Protein AF-A0A6M3LRL2-F1 (afdb_monomer_lite)

Secondary structure (DSSP, 8-state):
------SS---TT-EEEEEEE-TTS-EEEEEEEEEEE-TT--EEEEEETTEEEEE-GGGEEEEEEGGGSPP--SSTT--EEE-SS-EEETT---------

Structure (mmCIF, N/CA/C/O backbone):
data_AF-A0A6M3LRL2-F1
#
_entry.id   AF-A0A6M3LRL2-F1
#
loop_
_atom_site.group_PDB
_atom_site.id
_atom_site.type_symbol
_atom_site.label_atom_id
_atom_site.label_alt_id
_atom_site.label_comp_id
_atom_site.label_asym_id
_atom_site.label_entity_id
_atom_site.label_seq_id
_atom_site.pdbx_PDB_ins_code
_atom_site.Cartn_x
_atom_site.Cartn_y
_atom_site.Cartn_z
_atom_site.occupancy
_atom_site.B_iso_or_equiv
_atom_site.auth_seq_id
_atom_site.auth_comp_id
_atom_site.auth_asym_id
_atom_site.auth_atom_id
_atom_site.pdbx_PDB_model_num
ATOM 1 N N . MET A 1 1 ? 14.297 -21.250 -9.444 1.00 37.72 1 MET A N 1
ATOM 2 C CA . MET A 1 1 ? 13.848 -20.418 -8.308 1.00 37.72 1 MET A CA 1
ATOM 3 C C . MET A 1 1 ? 12.739 -19.541 -8.841 1.00 37.72 1 MET A C 1
ATOM 5 O O . MET A 1 1 ? 13.040 -18.515 -9.440 1.00 37.72 1 MET A O 1
ATOM 9 N N . ASP A 1 2 ? 11.498 -19.998 -8.707 1.00 33.88 2 ASP A N 1
ATOM 10 C CA . ASP A 1 2 ? 10.320 -19.210 -9.065 1.00 33.88 2 ASP A CA 1
ATOM 11 C C . ASP A 1 2 ? 10.253 -17.993 -8.145 1.00 33.88 2 ASP A C 1
ATOM 13 O O . ASP A 1 2 ? 10.190 -18.119 -6.921 1.00 33.88 2 ASP A O 1
ATOM 17 N N . LYS A 1 3 ? 10.397 -16.809 -8.736 1.00 42.78 3 LYS A N 1
ATOM 18 C CA . LYS A 1 3 ? 10.318 -15.534 -8.032 1.00 42.78 3 LYS A CA 1
ATOM 19 C C . LYS A 1 3 ? 8.899 -14.997 -8.178 1.00 42.78 3 LYS A C 1
ATOM 21 O O . LYS A 1 3 ? 8.394 -14.911 -9.291 1.00 42.78 3 LYS A O 1
ATOM 26 N N . ASN A 1 4 ? 8.349 -14.571 -7.045 1.00 46.84 4 ASN A N 1
ATOM 27 C CA . ASN A 1 4 ? 7.172 -13.714 -6.907 1.00 46.84 4 ASN A CA 1
ATOM 28 C C . ASN A 1 4 ? 5.823 -14.407 -7.131 1.00 46.84 4 ASN A C 1
ATOM 30 O O . ASN A 1 4 ? 5.038 -14.033 -7.996 1.00 46.84 4 ASN A O 1
ATOM 34 N N . GLU A 1 5 ? 5.507 -15.374 -6.271 1.00 43.62 5 GLU A N 1
ATOM 35 C CA . GLU A 1 5 ? 4.105 -15.693 -6.018 1.00 43.62 5 GLU A CA 1
ATOM 36 C C . GLU A 1 5 ? 3.520 -14.568 -5.145 1.00 43.62 5 GLU A C 1
ATOM 38 O O . GLU A 1 5 ? 3.758 -14.502 -3.936 1.00 43.62 5 GLU A O 1
ATOM 43 N N . VAL A 1 6 ? 2.801 -13.632 -5.773 1.00 50.97 6 VAL A N 1
ATOM 44 C CA . VAL A 1 6 ? 1.969 -12.662 -5.053 1.00 50.97 6 VAL A CA 1
ATOM 45 C C . VAL A 1 6 ? 0.911 -13.472 -4.309 1.00 50.97 6 VAL A C 1
ATOM 47 O O . VAL A 1 6 ? -0.008 -14.028 -4.911 1.00 50.97 6 VAL A O 1
ATOM 50 N N . LYS A 1 7 ? 1.068 -13.607 -2.990 1.00 45.50 7 LYS A N 1
ATOM 51 C CA . LYS A 1 7 ? 0.115 -14.333 -2.148 1.00 45.50 7 LYS A CA 1
ATOM 52 C C . LYS A 1 7 ? -1.172 -13.522 -1.996 1.00 45.50 7 LYS A C 1
ATOM 54 O O . LYS A 1 7 ? -1.348 -12.810 -1.017 1.00 45.50 7 LYS A O 1
ATOM 59 N N . GLY A 1 8 ? -2.073 -13.656 -2.966 1.00 53.84 8 GLY A N 1
ATOM 60 C CA . GLY A 1 8 ? -3.417 -13.079 -2.935 1.00 53.84 8 GLY A CA 1
ATOM 61 C C . GLY A 1 8 ? -3.776 -12.335 -4.219 1.00 53.84 8 GLY A C 1
ATOM 62 O O . GLY A 1 8 ? -2.926 -11.727 -4.862 1.00 53.84 8 GLY A O 1
ATOM 63 N N . LYS A 1 9 ? -5.057 -12.377 -4.599 1.00 66.06 9 LYS A N 1
ATOM 64 C CA . LYS A 1 9 ? -5.600 -11.476 -5.623 1.00 66.06 9 LYS A CA 1
ATOM 65 C C . LYS A 1 9 ? -5.795 -10.108 -4.978 1.00 66.06 9 LYS A C 1
ATOM 67 O O . LYS A 1 9 ? -6.561 -10.003 -4.027 1.00 66.06 9 LYS A O 1
ATOM 72 N N . MET A 1 10 ? -5.101 -9.101 -5.485 1.00 72.69 10 MET A N 1
ATOM 73 C CA . MET A 1 10 ? -5.336 -7.706 -5.129 1.00 72.69 10 MET A CA 1
ATOM 74 C C . MET A 1 10 ? -6.546 -7.156 -5.883 1.00 72.69 10 MET A C 1
ATOM 76 O O . MET A 1 10 ? -6.676 -7.370 -7.090 1.00 72.69 10 MET A O 1
ATOM 80 N N . HIS A 1 11 ? -7.364 -6.374 -5.195 1.00 83.38 11 HIS A N 1
ATOM 81 C CA . HIS A 1 11 ? -8.471 -5.622 -5.766 1.00 83.38 11 HIS A CA 1
ATOM 82 C C . HIS A 1 11 ? -8.325 -4.138 -5.444 1.00 83.38 11 HIS A C 1
ATOM 84 O O . HIS A 1 11 ? -7.662 -3.737 -4.486 1.00 83.38 11 HIS A O 1
ATOM 90 N N . ILE A 1 12 ? -8.973 -3.309 -6.260 1.00 88.44 12 ILE A N 1
ATOM 91 C CA . ILE A 1 12 ? -9.151 -1.895 -5.942 1.00 88.44 12 ILE A CA 1
ATOM 92 C C . ILE A 1 12 ? -9.885 -1.805 -4.600 1.00 88.44 12 ILE A C 1
ATOM 94 O O . ILE A 1 12 ? -10.838 -2.536 -4.349 1.00 88.44 12 ILE A O 1
ATOM 98 N N . GLU A 1 13 ? -9.415 -0.899 -3.756 1.00 89.88 13 GLU A N 1
ATOM 99 C CA . GLU A 1 13 ? -9.810 -0.664 -2.375 1.00 89.88 13 GLU A CA 1
ATOM 100 C C . GLU A 1 13 ? -9.273 -1.647 -1.312 1.00 89.88 13 GLU A C 1
ATOM 102 O O . GLU A 1 13 ? -9.512 -1.422 -0.119 1.00 89.88 13 GLU A O 1
ATOM 107 N N . ASP A 1 14 ? -8.479 -2.656 -1.679 1.00 89.62 14 ASP A N 1
ATOM 108 C CA . ASP A 1 14 ? -7.841 -3.533 -0.690 1.00 89.62 14 ASP A CA 1
ATOM 109 C C . ASP A 1 14 ? -6.816 -2.760 0.150 1.00 89.62 14 ASP A C 1
ATOM 111 O O . ASP A 1 14 ? -5.927 -2.093 -0.388 1.00 89.62 14 ASP A O 1
ATOM 115 N N . PHE A 1 15 ? -6.919 -2.870 1.479 1.00 91.38 15 PHE A N 1
ATOM 116 C CA . PHE A 1 15 ? -5.933 -2.333 2.417 1.00 91.38 15 PHE A CA 1
ATOM 117 C C . PHE A 1 15 ? -4.997 -3.443 2.900 1.00 91.38 15 PHE A C 1
ATOM 119 O O . PHE A 1 15 ? -5.438 -4.508 3.334 1.00 91.38 15 PHE A O 1
ATOM 126 N N . GLY A 1 16 ? -3.697 -3.179 2.887 1.00 91.00 16 GLY A N 1
ATOM 127 C CA . GLY A 1 16 ? -2.703 -4.168 3.271 1.00 91.00 16 GLY A CA 1
ATOM 128 C C . GLY A 1 16 ? -1.299 -3.600 3.377 1.00 91.00 16 GLY A C 1
ATOM 129 O O . GLY A 1 16 ? -1.094 -2.385 3.358 1.00 91.00 16 GLY A O 1
ATOM 130 N N . LEU A 1 17 ? -0.336 -4.504 3.505 1.00 92.69 17 LEU A N 1
ATOM 131 C CA . LEU A 1 17 ? 1.090 -4.224 3.468 1.00 92.69 17 LEU A CA 1
ATOM 132 C C . LEU A 1 17 ? 1.620 -4.526 2.067 1.00 92.69 17 LEU A C 1
ATOM 134 O O . LEU A 1 17 ? 1.603 -5.674 1.624 1.00 92.69 17 LEU A O 1
ATOM 138 N N . LEU A 1 18 ? 2.127 -3.503 1.387 1.00 92.44 18 LEU A N 1
ATOM 139 C CA . LEU A 1 18 ? 2.807 -3.647 0.109 1.00 92.44 18 LEU A CA 1
ATOM 140 C C . LEU A 1 18 ? 4.320 -3.670 0.318 1.00 92.44 18 LEU A C 1
ATOM 142 O O . LEU A 1 18 ? 4.893 -2.794 0.974 1.00 92.44 18 LEU A O 1
ATOM 146 N N . ILE A 1 19 ? 4.969 -4.667 -0.277 1.00 93.44 19 ILE A N 1
ATOM 147 C CA . ILE A 1 19 ? 6.417 -4.841 -0.277 1.00 93.44 19 ILE A CA 1
ATOM 148 C C . ILE A 1 19 ? 6.912 -4.717 -1.714 1.00 93.44 19 ILE A C 1
ATOM 150 O O . ILE A 1 19 ? 6.489 -5.471 -2.589 1.00 93.44 19 ILE A O 1
ATOM 154 N N . PHE A 1 20 ? 7.833 -3.789 -1.954 1.00 94.31 20 PHE A N 1
ATOM 155 C CA . PHE A 1 20 ? 8.360 -3.515 -3.291 1.00 94.31 20 PHE A CA 1
ATOM 156 C C . PHE A 1 20 ? 9.804 -3.005 -3.239 1.00 94.31 20 PHE A C 1
ATOM 158 O O . PHE A 1 20 ? 10.299 -2.617 -2.178 1.00 94.31 20 PHE A O 1
ATOM 165 N N . PHE A 1 21 ? 10.487 -3.007 -4.380 1.00 94.81 21 PHE A N 1
ATOM 166 C CA . PHE A 1 21 ? 11.768 -2.329 -4.561 1.00 94.81 21 PHE A CA 1
ATOM 167 C C . PHE A 1 21 ? 11.556 -0.967 -5.219 1.00 94.81 21 PHE A C 1
ATOM 169 O O . PHE A 1 21 ? 10.895 -0.869 -6.254 1.00 94.81 21 PHE A O 1
ATOM 176 N N . ASP A 1 22 ? 12.115 0.089 -4.626 1.00 92.25 22 ASP A N 1
ATOM 177 C CA . ASP A 1 22 ? 12.118 1.406 -5.260 1.00 92.25 22 ASP A CA 1
ATOM 178 C C . ASP A 1 22 ? 13.098 1.466 -6.445 1.00 92.25 22 ASP A C 1
ATOM 180 O O . ASP A 1 22 ? 13.875 0.542 -6.696 1.00 92.25 22 ASP A O 1
ATOM 184 N N . LYS A 1 23 ? 13.090 2.589 -7.172 1.00 88.62 23 LYS A N 1
ATOM 185 C CA . LYS A 1 23 ? 13.958 2.809 -8.342 1.00 88.62 23 LYS A CA 1
ATOM 186 C C . LYS A 1 23 ? 15.465 2.735 -8.055 1.00 88.62 23 LYS A C 1
ATOM 188 O O . LYS A 1 23 ? 16.255 2.686 -8.991 1.00 88.62 23 LYS A O 1
ATOM 193 N N . PHE A 1 24 ? 15.873 2.775 -6.787 1.00 92.50 24 PHE A N 1
ATOM 194 C CA . PHE A 1 24 ? 17.267 2.647 -6.365 1.00 92.50 24 PHE A CA 1
ATOM 195 C C . PHE A 1 24 ? 17.592 1.232 -5.860 1.00 92.50 24 PHE A C 1
ATOM 197 O O . PHE A 1 24 ? 18.711 0.978 -5.420 1.00 92.50 24 PHE A O 1
ATOM 204 N N . GLY A 1 25 ? 16.631 0.305 -5.919 1.00 90.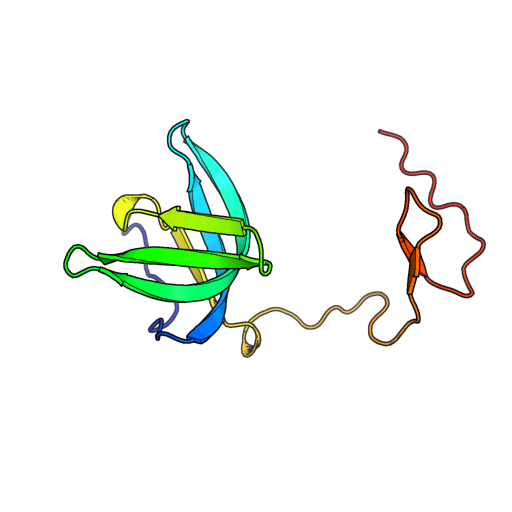75 25 GLY A N 1
ATOM 205 C CA . GLY A 1 25 ? 16.780 -1.068 -5.452 1.00 90.75 25 GLY A CA 1
ATOM 206 C C . GLY A 1 25 ? 16.617 -1.231 -3.941 1.00 90.75 25 GLY A C 1
ATOM 207 O O . GLY A 1 25 ? 16.905 -2.308 -3.417 1.00 90.75 25 GLY A O 1
ATOM 208 N N . TYR A 1 26 ? 16.147 -0.212 -3.211 1.00 94.38 26 TYR A N 1
ATOM 209 C CA . TYR A 1 26 ? 15.863 -0.371 -1.786 1.00 94.38 26 TYR A CA 1
ATOM 210 C C . TYR A 1 26 ? 14.516 -1.055 -1.582 1.00 94.38 26 TYR A C 1
ATOM 212 O O . TYR A 1 26 ? 13.495 -0.635 -2.127 1.00 94.38 26 TYR A O 1
ATOM 220 N N . ARG A 1 27 ? 14.497 -2.085 -0.730 1.00 94.75 27 ARG A N 1
ATOM 221 C CA . ARG A 1 27 ? 13.257 -2.749 -0.316 1.00 94.75 27 ARG A CA 1
ATOM 222 C C . ARG A 1 27 ? 12.458 -1.829 0.607 1.00 94.75 27 ARG A C 1
ATOM 224 O O . ARG A 1 27 ? 12.945 -1.440 1.670 1.00 94.75 27 ARG A O 1
ATOM 231 N N . LYS A 1 28 ? 11.225 -1.515 0.222 1.00 93.38 28 LYS A N 1
ATOM 232 C CA . LYS A 1 28 ? 10.259 -0.715 0.981 1.00 93.38 28 LYS A CA 1
ATOM 233 C C . LYS A 1 28 ? 9.100 -1.592 1.448 1.00 93.38 28 LYS A C 1
ATOM 235 O O . LYS A 1 28 ? 8.793 -2.616 0.842 1.00 93.38 28 LYS A O 1
ATOM 240 N N . GLN A 1 29 ? 8.493 -1.184 2.555 1.00 93.69 29 GLN A N 1
ATOM 241 C CA . GLN A 1 29 ? 7.330 -1.820 3.167 1.00 93.69 29 GLN A CA 1
ATOM 242 C C . GLN A 1 29 ? 6.382 -0.713 3.609 1.00 93.69 29 GLN A C 1
ATOM 244 O O . GLN A 1 29 ? 6.793 0.151 4.384 1.00 93.69 29 GLN A O 1
ATOM 249 N N . ILE A 1 30 ? 5.163 -0.702 3.076 1.00 92.38 30 ILE A N 1
ATOM 250 C CA . ILE A 1 30 ? 4.220 0.407 3.257 1.00 92.38 30 ILE A CA 1
ATOM 251 C C . ILE A 1 30 ? 2.824 -0.152 3.495 1.00 92.38 30 ILE A C 1
ATOM 253 O O . ILE A 1 30 ? 2.370 -1.018 2.750 1.00 92.38 30 ILE A O 1
ATOM 257 N N . HIS A 1 31 ? 2.146 0.346 4.527 1.00 93.12 31 HIS A N 1
ATOM 258 C CA . HIS A 1 31 ? 0.728 0.069 4.726 1.00 93.12 31 HIS A CA 1
ATOM 259 C C . HIS A 1 31 ? -0.095 1.079 3.943 1.00 93.12 31 HI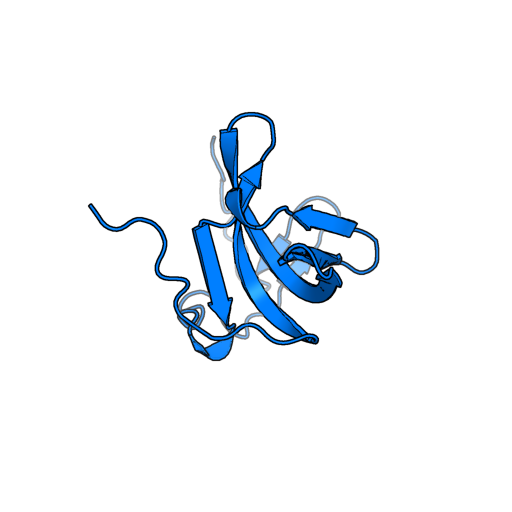S A C 1
ATOM 261 O O . HIS A 1 31 ? 0.261 2.247 3.872 1.00 93.12 31 HIS A O 1
ATOM 267 N N . GLY A 1 32 ? -1.194 0.641 3.357 1.00 93.00 32 GLY A N 1
ATOM 268 C CA . GLY A 1 32 ? -2.006 1.520 2.539 1.00 93.00 32 GLY A CA 1
ATOM 269 C C . GLY A 1 32 ? -3.040 0.745 1.759 1.00 93.00 32 GLY A C 1
ATOM 270 O O . GLY A 1 32 ? -3.327 -0.415 2.057 1.00 93.00 32 GLY A O 1
ATOM 271 N N . LYS A 1 33 ? -3.604 1.410 0.761 1.00 94.25 33 LYS A N 1
ATOM 272 C CA . LYS A 1 33 ? -4.733 0.920 -0.013 1.00 94.25 33 LYS A CA 1
ATOM 273 C C . LYS A 1 33 ? -4.441 0.951 -1.504 1.00 94.25 33 LYS A C 1
ATOM 275 O O . LYS A 1 33 ? -3.907 1.939 -2.010 1.00 94.25 33 LYS A O 1
ATOM 280 N N . VAL A 1 34 ? -4.830 -0.104 -2.213 1.00 92.12 34 VAL A N 1
ATOM 281 C CA . VAL A 1 34 ? -4.813 -0.133 -3.680 1.00 92.12 34 VAL A CA 1
ATOM 282 C C . VAL A 1 34 ? -5.896 0.816 -4.178 1.00 92.12 34 VAL A C 1
ATOM 284 O O . VAL A 1 34 ? -7.081 0.540 -4.039 1.00 92.12 34 VAL A O 1
ATOM 287 N N . LYS A 1 35 ? -5.512 1.963 -4.730 1.00 93.00 35 LYS A N 1
ATOM 288 C CA . LYS A 1 35 ? -6.467 2.958 -5.232 1.00 93.00 35 LYS A CA 1
ATOM 289 C C . LYS A 1 35 ? -6.873 2.667 -6.672 1.00 93.00 35 LYS A C 1
ATOM 291 O O . LYS A 1 35 ? -8.031 2.838 -7.036 1.00 93.00 35 LYS A O 1
ATOM 296 N N . TYR A 1 36 ? -5.906 2.281 -7.495 1.00 91.31 36 TYR A N 1
ATOM 297 C CA . TYR A 1 36 ? -6.089 2.062 -8.923 1.00 91.31 36 TYR A CA 1
ATOM 298 C C . TYR A 1 36 ? -4.985 1.146 -9.462 1.00 91.31 36 TYR A C 1
ATOM 300 O O . TYR A 1 36 ? -3.891 1.102 -8.892 1.00 91.31 36 TYR A O 1
ATOM 308 N N . ILE A 1 37 ? -5.285 0.418 -10.536 1.00 90.06 37 ILE A N 1
ATOM 309 C CA . ILE A 1 37 ? -4.334 -0.417 -11.273 1.00 90.06 37 ILE A CA 1
ATOM 310 C C . ILE A 1 37 ? -4.477 -0.044 -12.749 1.00 90.06 37 ILE A C 1
ATOM 312 O O . ILE A 1 37 ? -5.584 -0.100 -13.285 1.00 90.06 37 ILE A O 1
ATOM 316 N N . GLU A 1 38 ? -3.383 0.379 -13.376 1.00 91.12 38 GLU A N 1
ATOM 317 C CA . GLU A 1 38 ? -3.339 0.682 -14.809 1.00 91.12 38 GLU A CA 1
ATOM 318 C C . GLU A 1 38 ? -3.392 -0.591 -15.662 1.00 91.12 38 GLU A C 1
ATOM 320 O O . GLU A 1 38 ? -3.189 -1.704 -15.177 1.00 91.12 38 GLU A O 1
ATOM 325 N N . GLU A 1 39 ? -3.657 -0.432 -16.961 1.00 90.06 39 GLU A N 1
ATOM 326 C CA . GLU A 1 39 ? -3.698 -1.554 -17.908 1.00 90.06 39 GLU A CA 1
ATOM 327 C C . GLU A 1 39 ? -2.360 -2.307 -17.993 1.00 90.06 39 GLU A C 1
ATOM 329 O O . GLU A 1 39 ? -2.347 -3.509 -18.256 1.00 90.06 39 GLU A O 1
ATOM 334 N N . ASP A 1 40 ? -1.243 -1.620 -17.735 1.00 87.81 40 ASP A N 1
ATOM 335 C CA . ASP A 1 40 ? 0.100 -2.203 -17.707 1.00 87.81 40 ASP A CA 1
ATOM 336 C C . ASP A 1 40 ? 0.438 -2.914 -16.380 1.00 87.81 40 ASP A C 1
ATOM 338 O O . ASP A 1 40 ? 1.494 -3.534 -16.264 1.00 87.81 40 ASP A O 1
ATOM 342 N N . GLY A 1 41 ? -0.463 -2.863 -15.393 1.00 86.75 41 GLY A N 1
ATOM 343 C CA . GLY A 1 41 ? -0.290 -3.460 -14.072 1.00 86.75 41 GLY A CA 1
ATOM 344 C C . GLY A 1 41 ? 0.352 -2.544 -13.028 1.00 86.75 41 GLY A C 1
ATOM 345 O O . GLY A 1 41 ? 0.547 -2.986 -11.893 1.00 86.75 41 GLY A O 1
ATOM 346 N N . THR A 1 42 ? 0.660 -1.287 -13.357 1.00 92.00 42 THR A N 1
ATOM 347 C CA . THR A 1 42 ? 1.164 -0.307 -12.387 1.00 92.00 42 THR A CA 1
ATOM 348 C C . THR A 1 42 ? 0.116 -0.037 -11.310 1.00 92.00 42 THR A C 1
ATOM 350 O O . THR A 1 42 ? -1.043 0.271 -11.595 1.00 92.00 42 THR A O 1
ATOM 353 N N . ILE A 1 43 ? 0.522 -0.136 -10.042 1.00 92.50 43 ILE A N 1
ATOM 354 C CA . ILE A 1 43 ? -0.350 0.111 -8.891 1.00 92.50 43 ILE A CA 1
ATOM 355 C C . ILE A 1 43 ? -0.187 1.541 -8.397 1.00 92.50 43 ILE A C 1
ATOM 357 O O . ILE A 1 43 ? 0.922 2.009 -8.133 1.00 92.50 43 ILE A O 1
ATOM 361 N N . PHE A 1 44 ? -1.322 2.173 -8.127 1.00 94.12 44 PHE A N 1
A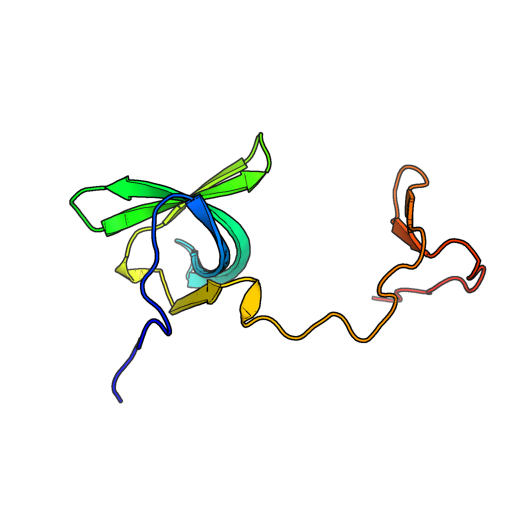TOM 362 C CA . PHE A 1 44 ? -1.425 3.416 -7.379 1.00 94.12 44 PHE A CA 1
ATOM 363 C C . PHE A 1 44 ? -1.758 3.063 -5.933 1.00 94.12 44 PHE A C 1
ATOM 365 O O . PHE A 1 44 ? -2.903 2.749 -5.595 1.00 94.12 44 PHE A O 1
ATOM 372 N N . PHE A 1 45 ? -0.738 3.062 -5.078 1.00 94.00 45 PHE A N 1
ATOM 373 C CA . PHE A 1 45 ? -0.856 2.655 -3.685 1.00 94.00 45 PHE A CA 1
ATOM 374 C C . PHE A 1 45 ? -0.893 3.872 -2.767 1.00 94.00 45 PHE A C 1
ATOM 376 O O . PHE A 1 45 ? 0.056 4.653 -2.698 1.00 94.00 45 PHE A O 1
ATOM 383 N N . LYS A 1 46 ? -2.002 4.042 -2.053 1.00 94.62 46 LYS A N 1
ATOM 384 C CA . LYS A 1 46 ? -2.251 5.197 -1.194 1.00 94.62 46 LYS A CA 1
ATOM 385 C C . LYS A 1 46 ? -1.975 4.842 0.265 1.00 94.62 46 LYS A C 1
ATOM 387 O O . LYS A 1 46 ? -2.746 4.103 0.869 1.00 94.62 46 LYS A O 1
ATOM 392 N N . ASP A 1 47 ? -0.895 5.382 0.821 1.00 90.50 47 ASP A N 1
ATOM 393 C CA . ASP A 1 47 ? -0.513 5.208 2.234 1.00 90.50 47 ASP A CA 1
ATOM 394 C C . ASP A 1 47 ? -1.358 6.118 3.138 1.00 90.50 47 ASP A C 1
ATOM 396 O O . ASP A 1 47 ? -2.063 5.672 4.042 1.00 90.50 47 ASP A O 1
ATOM 400 N N . THR A 1 48 ? -1.396 7.411 2.808 1.00 85.19 48 THR A N 1
ATOM 401 C CA . THR A 1 48 ? -2.185 8.416 3.532 1.00 85.19 48 THR A CA 1
ATOM 402 C C . THR A 1 48 ? -3.014 9.255 2.566 1.00 85.19 48 THR A C 1
ATOM 404 O O . THR A 1 48 ? -2.884 9.150 1.348 1.00 85.19 48 THR A O 1
ATOM 407 N N . GLU A 1 49 ? -3.862 10.153 3.075 1.00 80.88 49 GLU A N 1
ATOM 408 C CA . GLU A 1 49 ? -4.615 11.081 2.218 1.00 80.88 49 GLU A CA 1
ATOM 409 C C . GLU A 1 49 ? -3.734 11.930 1.296 1.00 80.88 49 GLU A C 1
ATOM 411 O O . GLU A 1 49 ? -4.187 12.322 0.223 1.00 80.88 49 GLU A O 1
ATOM 416 N N . ARG A 1 50 ? -2.487 12.188 1.706 1.00 84.69 50 ARG A N 1
ATOM 417 C CA . ARG A 1 50 ? -1.556 13.091 1.023 1.00 84.69 50 ARG A CA 1
ATOM 418 C C . ARG A 1 50 ? -0.458 12.377 0.248 1.00 84.69 50 ARG A C 1
ATOM 420 O O . ARG A 1 50 ? 0.277 13.049 -0.468 1.00 84.69 50 ARG A O 1
ATOM 427 N N . TYR A 1 51 ? -0.308 11.066 0.425 1.00 89.06 51 TYR A N 1
ATOM 428 C CA . TYR A 1 51 ? 0.827 10.334 -0.120 1.00 89.06 51 TYR A CA 1
ATOM 429 C C . TYR A 1 51 ? 0.379 9.108 -0.909 1.00 89.06 51 TYR A C 1
ATOM 431 O O . TYR A 1 51 ? -0.339 8.244 -0.401 1.00 89.06 51 TYR A O 1
ATOM 439 N N . GLU A 1 52 ? 0.843 9.044 -2.152 1.00 92.44 52 GLU A N 1
ATOM 440 C CA . GLU A 1 52 ? 0.556 7.991 -3.115 1.00 92.44 52 GLU A CA 1
ATOM 441 C C . GLU A 1 52 ? 1.859 7.544 -3.779 1.00 92.44 52 GLU A C 1
ATOM 443 O O . GLU A 1 52 ? 2.740 8.358 -4.063 1.00 92.44 52 GLU A O 1
ATOM 448 N N . PHE A 1 53 ? 1.974 6.242 -4.005 1.00 93.31 53 PHE A N 1
ATOM 449 C CA . PHE A 1 53 ? 3.099 5.608 -4.671 1.00 93.31 53 PHE A CA 1
ATOM 450 C C . PHE A 1 53 ? 2.625 5.014 -5.991 1.00 93.31 53 PHE A C 1
ATOM 452 O O . PHE A 1 53 ? 1.595 4.342 -6.029 1.00 93.31 53 PHE A O 1
ATOM 459 N N . HIS A 1 54 ? 3.390 5.240 -7.056 1.00 94.94 54 HIS A N 1
ATOM 460 C CA . HIS A 1 54 ? 3.175 4.627 -8.368 1.00 94.94 54 HIS A CA 1
ATOM 461 C C . HIS A 1 54 ? 4.221 3.535 -8.531 1.00 94.94 54 HIS A C 1
ATOM 463 O O . HIS A 1 54 ? 5.420 3.823 -8.549 1.00 94.94 54 HIS A O 1
ATOM 469 N N . ILE A 1 55 ? 3.774 2.283 -8.511 1.00 93.94 55 ILE A N 1
ATOM 470 C CA . ILE A 1 55 ? 4.652 1.126 -8.347 1.00 93.94 55 ILE A CA 1
ATOM 471 C C . ILE A 1 55 ? 4.441 0.198 -9.538 1.00 93.94 55 ILE A C 1
ATOM 473 O O . ILE A 1 55 ? 3.358 -0.381 -9.656 1.00 93.94 55 ILE A O 1
ATOM 477 N N . PRO A 1 56 ? 5.451 0.051 -10.408 1.00 93.25 56 PRO A N 1
ATOM 478 C CA . PRO A 1 56 ? 5.335 -0.811 -11.568 1.00 93.25 56 PRO A CA 1
ATOM 479 C C . PRO A 1 56 ? 5.331 -2.284 -11.127 1.00 93.25 56 PRO A C 1
ATOM 481 O O . PRO A 1 56 ? 5.885 -2.618 -10.067 1.00 93.25 56 PRO A O 1
ATOM 484 N N . PRO A 1 57 ? 4.696 -3.182 -11.896 1.00 90.69 57 PRO A N 1
ATOM 485 C CA . PRO A 1 57 ? 4.441 -4.549 -11.459 1.00 90.69 57 PRO A CA 1
ATOM 486 C C . PRO A 1 57 ? 5.723 -5.334 -11.149 1.00 90.69 57 PRO A C 1
ATOM 488 O O . PRO A 1 57 ? 5.764 -6.106 -10.192 1.00 90.69 57 PRO A O 1
ATOM 491 N N . GLU A 1 58 ? 6.803 -5.096 -11.893 1.00 91.81 58 GLU A N 1
ATOM 492 C CA . GLU A 1 58 ? 8.105 -5.739 -11.700 1.00 91.81 58 GLU A CA 1
ATOM 493 C C . GLU A 1 58 ? 8.805 -5.348 -10.392 1.00 91.81 58 GLU A C 1
ATOM 495 O O . GLU A 1 58 ? 9.659 -6.090 -9.900 1.00 91.81 58 GLU A O 1
ATOM 500 N N . SER A 1 59 ? 8.442 -4.202 -9.808 1.00 93.94 59 SER A N 1
ATOM 501 C CA . SER A 1 59 ? 8.962 -3.760 -8.514 1.00 93.94 59 SER A CA 1
ATOM 502 C C . SER A 1 59 ? 8.290 -4.473 -7.344 1.00 93.94 59 SER A C 1
ATOM 504 O O . SER A 1 59 ? 8.838 -4.463 -6.238 1.00 93.94 59 SER A O 1
ATOM 506 N N . ILE A 1 60 ? 7.112 -5.068 -7.546 1.00 92.06 60 ILE A N 1
ATOM 507 C CA . ILE A 1 60 ? 6.318 -5.667 -6.475 1.00 92.06 60 ILE A CA 1
ATOM 508 C C . ILE A 1 60 ? 6.920 -7.008 -6.071 1.00 92.06 60 ILE A C 1
ATOM 510 O O . ILE A 1 60 ? 7.138 -7.905 -6.883 1.00 92.06 60 ILE A O 1
ATOM 514 N N . VAL A 1 61 ? 7.145 -7.157 -4.771 1.00 92.31 61 VAL A N 1
ATOM 515 C CA . VAL A 1 61 ? 7.572 -8.417 -4.163 1.00 92.31 61 VAL A CA 1
ATOM 516 C C . VAL A 1 61 ? 6.359 -9.176 -3.642 1.00 92.31 61 VAL A C 1
ATOM 518 O O . VAL A 1 61 ? 6.198 -10.360 -3.928 1.00 92.31 61 VAL A O 1
ATOM 521 N N . SER A 1 62 ? 5.509 -8.503 -2.867 1.00 89.38 62 SER A N 1
ATOM 522 C CA . SER A 1 62 ? 4.295 -9.094 -2.309 1.00 89.38 62 SER A CA 1
ATOM 523 C C . SER A 1 62 ? 3.311 -8.027 -1.844 1.00 89.38 62 SER A C 1
ATOM 525 O O . SER A 1 62 ? 3.696 -6.909 -1.499 1.00 89.38 62 SER A O 1
ATOM 527 N N . PHE A 1 63 ? 2.039 -8.410 -1.792 1.00 89.38 63 PHE A N 1
ATOM 528 C CA . PHE A 1 63 ? 0.992 -7.673 -1.103 1.00 89.38 63 PHE A CA 1
ATOM 529 C C . PHE A 1 63 ? 0.324 -8.603 -0.093 1.00 89.38 63 PHE A C 1
ATOM 531 O O . PHE A 1 63 ? -0.068 -9.716 -0.438 1.00 89.38 63 PHE A O 1
ATOM 538 N N . GLU A 1 64 ? 0.217 -8.152 1.150 1.00 89.94 64 GLU A N 1
ATOM 539 C CA . GLU A 1 64 ? -0.416 -8.894 2.234 1.00 89.94 64 GLU A CA 1
ATOM 540 C C . GLU A 1 64 ? -1.643 -8.121 2.714 1.00 89.94 64 GLU A C 1
ATOM 542 O O . GLU A 1 64 ? -1.524 -7.046 3.302 1.00 89.94 64 GLU A O 1
ATOM 547 N N . LEU A 1 65 ? -2.829 -8.675 2.458 1.00 88.38 65 LEU A N 1
ATOM 548 C CA . LEU A 1 65 ? -4.088 -8.172 2.999 1.00 88.38 65 LEU A CA 1
ATOM 549 C C . LEU A 1 65 ? -4.009 -8.028 4.520 1.00 88.38 65 LEU A C 1
ATOM 551 O O . LEU A 1 65 ? -3.440 -8.880 5.207 1.00 88.38 65 LEU A O 1
ATOM 555 N N . LYS A 1 66 ? -4.626 -6.971 5.051 1.00 86.00 66 LYS A N 1
ATOM 556 C CA . LYS A 1 66 ? -4.645 -6.681 6.490 1.00 86.00 66 LYS A CA 1
ATOM 557 C C . LYS A 1 66 ? -5.106 -7.866 7.333 1.00 86.00 66 LYS A C 1
ATOM 559 O O . LYS A 1 66 ? -4.582 -8.074 8.421 1.00 86.00 66 LYS A O 1
ATOM 564 N N . GLU A 1 67 ? -6.068 -8.633 6.836 1.00 84.56 67 GLU A N 1
ATOM 565 C CA . GLU A 1 67 ? -6.643 -9.807 7.493 1.00 84.56 67 GLU A CA 1
ATOM 566 C C . GLU A 1 67 ? -5.633 -10.953 7.646 1.00 84.56 67 GLU A C 1
ATOM 568 O O . GLU A 1 67 ? -5.803 -11.808 8.513 1.00 84.56 67 GLU A O 1
ATOM 573 N N . MET A 1 68 ? -4.582 -10.976 6.821 1.00 82.06 68 MET A N 1
ATOM 574 C CA . MET A 1 68 ? -3.493 -11.954 6.895 1.00 82.06 68 MET A CA 1
ATOM 575 C C . MET A 1 68 ? -2.327 -11.481 7.765 1.00 82.06 68 MET A C 1
ATOM 577 O O . MET A 1 68 ? -1.471 -12.290 8.128 1.00 82.06 68 MET A O 1
ATOM 581 N N . LEU A 1 69 ? -2.270 -10.185 8.088 1.00 79.12 69 LEU A N 1
ATOM 582 C CA . LEU A 1 69 ? -1.212 -9.649 8.931 1.00 79.12 69 LEU A CA 1
ATOM 583 C C . LEU A 1 69 ? -1.391 -10.170 10.362 1.00 79.12 69 LEU A C 1
ATOM 585 O O . LEU A 1 69 ? -2.516 -10.216 10.872 1.00 79.12 69 LEU A O 1
ATOM 589 N N . PRO A 1 70 ? -0.298 -10.562 11.042 1.00 76.56 70 PRO A N 1
ATOM 590 C CA . PRO A 1 70 ? -0.388 -11.004 12.422 1.00 76.56 70 PRO A CA 1
ATOM 591 C C . PRO A 1 70 ? -1.006 -9.891 13.265 1.00 76.56 70 PRO A C 1
ATOM 593 O O . PRO A 1 70 ? -0.595 -8.731 13.179 1.00 76.56 70 PRO A O 1
ATOM 596 N N . GLU A 1 71 ? -1.980 -10.243 14.107 1.00 72.50 71 GLU A N 1
ATOM 597 C CA . GLU A 1 71 ? -2.520 -9.268 15.044 1.00 72.50 71 GLU A CA 1
ATOM 598 C C . GLU A 1 71 ? -1.376 -8.683 15.887 1.00 72.50 71 GLU A C 1
ATOM 600 O O . GLU A 1 71 ? -0.531 -9.447 16.376 1.00 72.50 71 GLU A O 1
ATOM 605 N N . PRO A 1 72 ? -1.340 -7.354 16.101 1.00 71.25 72 PRO A N 1
ATOM 606 C CA . PRO A 1 72 ? -0.362 -6.752 16.991 1.00 71.25 72 PRO A CA 1
ATOM 607 C C . PRO A 1 72 ? -0.509 -7.390 18.374 1.00 71.25 72 PRO A C 1
ATOM 609 O O . PRO A 1 72 ? -1.506 -7.179 19.060 1.00 71.25 72 PRO A O 1
ATOM 612 N N . LYS A 1 73 ? 0.448 -8.227 18.781 1.00 69.69 73 LYS A N 1
ATOM 613 C CA . LYS A 1 73 ? 0.407 -8.872 20.105 1.00 69.69 73 LYS A CA 1
ATOM 614 C C . LYS A 1 73 ? 0.771 -7.887 21.209 1.00 69.69 73 LYS A C 1
ATOM 616 O O . LYS A 1 73 ? 0.283 -7.994 22.330 1.00 69.69 73 LYS A O 1
ATOM 621 N N . GLU A 1 74 ? 1.604 -6.907 20.883 1.00 60.28 74 GLU A N 1
ATOM 622 C CA . GLU A 1 74 ? 2.029 -5.879 21.815 1.00 60.28 74 GLU A CA 1
ATOM 623 C C . GLU A 1 74 ? 1.149 -4.630 21.683 1.00 60.28 74 GLU A C 1
ATOM 625 O O . GLU A 1 74 ? 0.914 -4.117 20.592 1.00 60.28 74 GLU A O 1
ATOM 630 N N . TYR A 1 75 ? 0.658 -4.137 22.822 1.00 62.12 75 TYR A N 1
ATOM 631 C CA . TYR A 1 75 ? -0.039 -2.852 22.961 1.00 62.12 75 TYR A CA 1
ATOM 632 C C . TYR A 1 75 ? -1.373 -2.681 22.197 1.00 62.12 75 TYR A C 1
ATOM 634 O O . 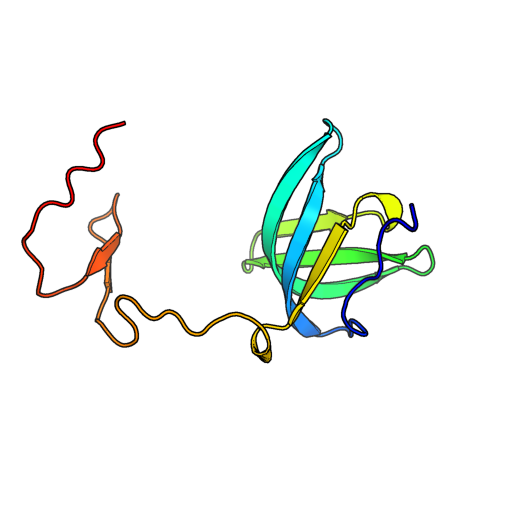TYR A 1 75 ? -1.913 -1.573 22.168 1.00 62.12 75 TYR A O 1
ATOM 642 N N . LYS A 1 76 ? -1.967 -3.759 21.661 1.00 63.25 76 LYS A N 1
ATOM 643 C CA . LYS A 1 76 ? -3.322 -3.752 21.072 1.00 63.25 76 LYS A CA 1
ATOM 644 C C . LYS A 1 76 ? -4.347 -3.165 22.048 1.00 63.25 76 LYS A C 1
ATOM 646 O O . LYS A 1 76 ? -4.474 -3.628 23.179 1.00 63.25 76 LYS A O 1
ATOM 651 N N . GLY A 1 77 ? -5.069 -2.137 21.601 1.00 65.19 77 GLY A N 1
ATOM 652 C CA . GLY A 1 77 ? -6.106 -1.457 22.384 1.00 65.19 77 GLY A CA 1
ATOM 653 C C . GLY A 1 77 ? -5.590 -0.479 23.445 1.00 65.19 77 GLY A C 1
ATOM 654 O O . GLY A 1 77 ? -6.403 0.119 24.146 1.00 65.19 77 GLY A O 1
ATOM 655 N N . LYS A 1 78 ? -4.270 -0.282 23.578 1.00 69.75 78 LYS A N 1
ATOM 656 C CA . LYS A 1 78 ? -3.742 0.731 24.495 1.00 69.75 78 LYS A CA 1
ATOM 657 C C . LYS A 1 78 ? -3.879 2.128 23.884 1.00 69.75 78 LYS A C 1
ATOM 659 O O . LYS A 1 78 ? -3.561 2.303 22.708 1.00 69.75 78 LYS A O 1
ATOM 664 N N . PRO A 1 79 ? -4.308 3.128 24.669 1.00 68.31 79 PRO A N 1
ATOM 665 C CA . PRO A 1 79 ? -4.308 4.512 24.219 1.00 68.31 79 PRO A CA 1
ATOM 666 C C . PRO A 1 79 ? -2.878 4.950 23.875 1.00 68.31 79 PRO A C 1
ATOM 668 O O . PRO A 1 79 ? -1.921 4.606 24.574 1.00 68.31 79 PRO A O 1
ATOM 671 N N . ILE A 1 80 ? -2.739 5.681 22.772 1.00 72.88 80 ILE A N 1
ATOM 672 C CA . ILE A 1 80 ? -1.480 6.278 22.324 1.00 72.88 80 ILE A CA 1
ATOM 673 C C . ILE A 1 80 ? -1.600 7.789 22.518 1.00 72.88 80 ILE A C 1
ATOM 675 O O . ILE A 1 80 ? -2.642 8.384 22.247 1.00 72.88 80 ILE A O 1
ATOM 679 N N . THR A 1 81 ? -0.531 8.415 22.988 1.00 74.06 81 THR A N 1
ATOM 680 C CA . THR A 1 81 ? -0.406 9.863 23.134 1.00 74.06 81 THR A CA 1
ATOM 681 C C . THR A 1 81 ? 0.709 10.365 22.223 1.00 74.06 81 THR A C 1
ATOM 683 O O . THR A 1 81 ? 1.728 9.694 22.065 1.00 74.06 81 THR A O 1
ATOM 686 N N . TYR A 1 82 ? 0.497 11.534 21.618 1.00 73.19 82 TYR A N 1
ATOM 687 C CA . TYR A 1 82 ? 1.480 12.247 20.807 1.00 73.19 82 TYR A CA 1
ATOM 688 C C . TYR A 1 82 ? 1.862 13.551 21.516 1.00 73.19 82 TYR A C 1
ATOM 690 O O . TYR A 1 82 ? 0.981 14.355 21.814 1.00 73.19 82 TYR A O 1
ATOM 698 N N . ASP A 1 83 ? 3.149 13.760 21.803 1.00 74.81 83 ASP A N 1
ATOM 699 C CA . ASP A 1 83 ? 3.661 14.966 22.487 1.00 74.81 83 ASP A CA 1
ATOM 700 C C . ASP A 1 83 ? 4.222 16.039 21.538 1.00 74.81 83 ASP A C 1
ATOM 702 O O . ASP A 1 83 ? 4.835 17.005 21.988 1.00 74.81 83 ASP A O 1
ATOM 706 N N . GLY A 1 84 ? 4.030 15.886 20.225 1.00 66.75 84 GLY A N 1
ATOM 707 C CA . GLY A 1 84 ? 4.610 16.789 19.227 1.00 66.75 84 GLY A CA 1
ATOM 708 C C . GLY A 1 84 ? 5.942 16.313 18.642 1.00 66.75 84 GLY A C 1
ATOM 709 O O . GLY A 1 84 ? 6.444 16.950 17.720 1.00 66.75 84 GLY A O 1
ATOM 710 N N . GLY A 1 85 ? 6.491 15.189 19.115 1.00 67.62 85 GLY A N 1
ATOM 711 C CA . GLY A 1 85 ? 7.642 14.540 18.480 1.00 67.62 85 GLY A CA 1
ATOM 712 C C . GLY A 1 85 ? 7.648 13.014 18.566 1.00 67.62 85 GLY A C 1
ATOM 713 O O . GLY A 1 85 ? 8.348 12.367 17.787 1.00 67.62 85 GLY A O 1
ATOM 714 N N . ARG A 1 86 ? 6.891 12.417 19.494 1.00 61.81 86 ARG A N 1
ATOM 715 C CA . ARG A 1 86 ? 6.895 10.975 19.761 1.00 61.81 86 ARG A CA 1
ATOM 716 C C . ARG A 1 86 ? 5.494 10.452 20.039 1.00 61.81 86 ARG A C 1
ATOM 718 O O . ARG A 1 86 ? 4.665 11.127 20.644 1.00 61.81 86 ARG A O 1
ATOM 725 N N . PHE A 1 87 ? 5.269 9.207 19.633 1.00 69.81 87 PHE A N 1
ATOM 726 C CA . PHE A 1 87 ? 4.123 8.415 20.062 1.00 69.81 87 PHE A CA 1
ATOM 727 C C . PHE A 1 87 ? 4.533 7.537 21.246 1.00 69.81 87 PHE A C 1
ATOM 729 O O . PHE A 1 87 ? 5.569 6.874 21.196 1.00 69.81 87 PHE A O 1
ATOM 736 N N . PHE A 1 88 ? 3.724 7.507 22.301 1.00 71.19 88 PHE A N 1
ATOM 737 C CA . PHE A 1 88 ? 3.921 6.617 23.447 1.00 71.19 88 PHE A CA 1
ATOM 738 C C . PHE A 1 88 ? 2.585 6.106 23.975 1.00 71.19 88 PHE A C 1
ATOM 740 O O . PHE A 1 88 ? 1.552 6.758 23.849 1.00 71.19 88 PHE A O 1
ATOM 747 N N . TYR A 1 89 ? 2.599 4.927 24.587 1.00 68.25 89 TYR A N 1
ATOM 748 C CA . TYR A 1 89 ? 1.398 4.337 25.170 1.00 68.25 89 TYR A CA 1
ATOM 749 C C . TYR A 1 89 ? 1.056 5.019 26.502 1.00 68.25 89 TYR A C 1
ATOM 751 O O . TYR A 1 89 ? 1.897 5.107 27.405 1.00 68.25 89 TYR A O 1
ATOM 759 N N . THR A 1 90 ? -0.182 5.495 26.646 1.00 58.75 90 THR A N 1
ATOM 760 C CA . THR A 1 90 ? -0.656 6.171 27.859 1.00 58.75 90 THR A CA 1
ATOM 761 C C . THR A 1 90 ? -0.682 5.171 29.021 1.00 58.75 90 THR A C 1
ATOM 763 O O . THR A 1 90 ? -1.229 4.076 28.905 1.00 58.75 90 THR A O 1
ATOM 766 N N . GLY A 1 91 ? -0.049 5.521 30.145 1.00 53.59 91 GLY A N 1
ATOM 767 C CA . GLY A 1 91 ? 0.075 4.656 31.332 1.00 53.59 91 GLY A CA 1
ATOM 768 C C . GLY A 1 91 ? 1.433 3.962 31.488 1.00 53.59 91 GLY A C 1
ATOM 769 O O . GLY A 1 91 ? 1.766 3.506 32.578 1.00 53.59 91 GLY A O 1
ATOM 770 N N . THR A 1 92 ? 2.275 3.966 30.455 1.00 50.28 92 THR A N 1
ATOM 771 C CA . THR A 1 92 ? 3.695 3.605 30.566 1.00 50.28 92 THR A CA 1
ATOM 772 C C . THR A 1 92 ? 4.538 4.874 30.549 1.00 50.28 92 THR A C 1
ATOM 774 O O . THR A 1 92 ? 5.154 5.205 29.545 1.00 50.28 92 THR A O 1
ATOM 777 N N . LYS A 1 93 ? 4.636 5.565 31.695 1.00 44.25 93 LYS A N 1
ATOM 778 C CA . LYS A 1 93 ? 5.851 6.338 32.024 1.00 44.25 93 LYS A CA 1
ATOM 779 C C . LYS A 1 93 ? 6.994 5.343 32.273 1.00 44.25 93 LYS A C 1
ATOM 781 O O . LYS A 1 93 ? 7.471 5.167 33.386 1.00 44.25 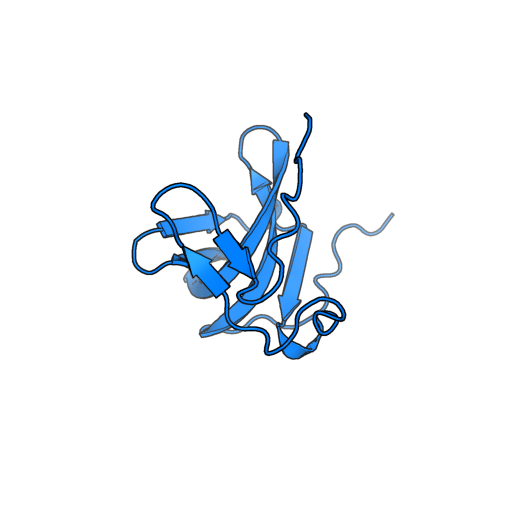93 LYS A O 1
ATOM 786 N N . LYS A 1 94 ? 7.368 4.598 31.243 1.00 44.75 94 LYS A N 1
ATOM 787 C CA . LYS A 1 94 ? 8.709 4.053 31.123 1.00 44.75 94 LYS A CA 1
ATOM 788 C C . LYS A 1 94 ? 9.226 4.713 29.874 1.00 44.75 94 LYS A C 1
ATOM 790 O O . LYS A 1 94 ? 8.722 4.417 28.795 1.00 44.75 94 LYS A O 1
ATOM 795 N N . ASP A 1 95 ? 10.144 5.652 30.056 1.00 44.06 95 ASP A N 1
ATOM 796 C CA . ASP A 1 95 ? 10.946 6.188 28.972 1.00 44.06 95 ASP A CA 1
ATOM 797 C C . ASP A 1 95 ? 11.474 4.997 28.171 1.00 44.06 95 ASP A C 1
ATOM 799 O O . ASP A 1 95 ? 12.321 4.236 28.643 1.00 44.06 95 ASP A O 1
ATOM 803 N N . ILE A 1 96 ? 10.897 4.762 26.993 1.00 48.25 96 ILE A N 1
ATOM 804 C CA . ILE A 1 96 ? 11.486 3.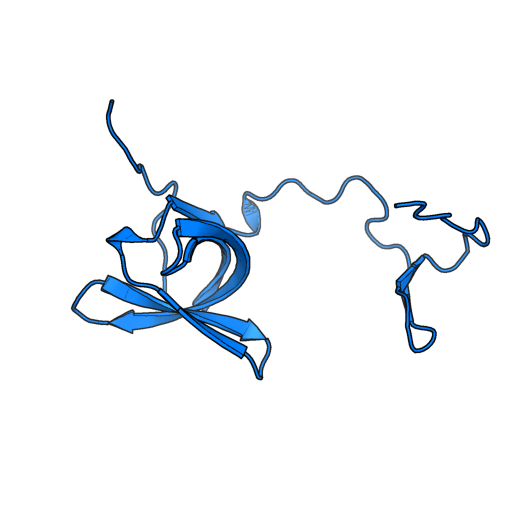836 26.039 1.00 48.25 96 ILE A CA 1
ATOM 805 C C . ILE A 1 96 ? 12.668 4.615 25.476 1.00 48.25 96 ILE A C 1
ATOM 807 O O . ILE A 1 96 ? 12.524 5.422 24.558 1.00 48.25 96 ILE A O 1
ATOM 811 N N . ASP A 1 97 ? 13.823 4.445 26.119 1.00 42.03 97 ASP A N 1
ATOM 812 C CA . ASP A 1 97 ? 15.100 4.953 25.640 1.00 42.03 97 ASP A CA 1
ATOM 813 C C . ASP A 1 97 ? 15.435 4.185 24.354 1.00 42.03 97 ASP A C 1
ATOM 815 O O . ASP A 1 97 ? 16.038 3.113 24.377 1.00 42.03 97 ASP A O 1
ATOM 819 N N . LEU A 1 98 ? 14.966 4.703 23.215 1.00 43.47 98 LEU A N 1
ATOM 820 C CA . LEU A 1 98 ? 15.362 4.249 21.883 1.00 43.47 98 LEU A CA 1
ATOM 821 C C . LEU A 1 98 ? 16.799 4.724 21.625 1.00 43.47 98 LEU A C 1
ATOM 823 O O . LEU A 1 98 ? 17.045 5.634 20.830 1.00 43.47 98 LEU A O 1
ATOM 827 N N . LYS A 1 99 ? 17.769 4.153 22.342 1.00 39.94 99 LYS A N 1
ATOM 828 C CA . LYS A 1 99 ? 19.182 4.360 22.029 1.00 39.94 99 LYS A CA 1
ATOM 829 C C . LYS A 1 99 ? 19.557 3.551 20.791 1.00 39.94 99 LYS A C 1
ATOM 831 O O . LYS A 1 99 ? 19.826 2.363 20.898 1.00 39.94 99 LYS A O 1
ATOM 836 N N . ARG A 1 100 ? 19.550 4.305 19.685 1.00 41.41 100 ARG A N 1
ATOM 837 C CA . ARG A 1 100 ? 20.344 4.251 18.441 1.00 41.41 100 ARG A CA 1
ATOM 838 C C . ARG A 1 100 ? 20.542 2.905 17.757 1.00 41.41 100 ARG A C 1
ATOM 840 O O . ARG A 1 100 ? 21.347 2.096 18.256 1.00 41.41 100 ARG A O 1
#

Radius of gyration: 16.92 Å; chains: 1; bounding box: 30×37×50 Å

Organism: NCBI:txid1070528

pLDDT: mean 77.36, std 18.19, range [33.88, 94.94]

Foldseek 3Di:
DDAAPAPDDADFFFWWWWWFADPVRDIDIATFGFHDADPQGFTFTGRDPPDTDTHGPVGTRYTDGPVRDPDPPPQVPFDWDDPPPDIDGPPPPPPPPPDD

Sequence (100 aa):
MDKNEVKGKMHIEDFGLLIFFDKFGYRKQIHGKVKYIEEDGTIFFKDTERYEFHIPPESIVSFELKEMLPEPKEYKGKPITYDGGRFFYTGTKKDIDLKR